Protein AF-A0A3S5DHA5-F1 (afdb_monomer)

Structure (mmCIF, N/CA/C/O backbone):
data_AF-A0A3S5DHA5-F1
#
_entry.id   AF-A0A3S5DHA5-F1
#
loop_
_atom_site.group_PDB
_atom_site.id
_atom_site.type_symbol
_atom_site.label_atom_id
_atom_site.label_alt_id
_atom_site.label_comp_id
_atom_site.label_asym_id
_atom_site.label_entity_id
_atom_site.label_seq_id
_atom_site.pdbx_PDB_ins_code
_atom_site.Cartn_x
_atom_site.Cartn_y
_atom_site.Cartn_z
_atom_site.occupancy
_atom_site.B_iso_or_equiv
_atom_site.auth_seq_id
_atom_site.auth_comp_id
_atom_site.auth_asym_id
_atom_site.auth_atom_id
_at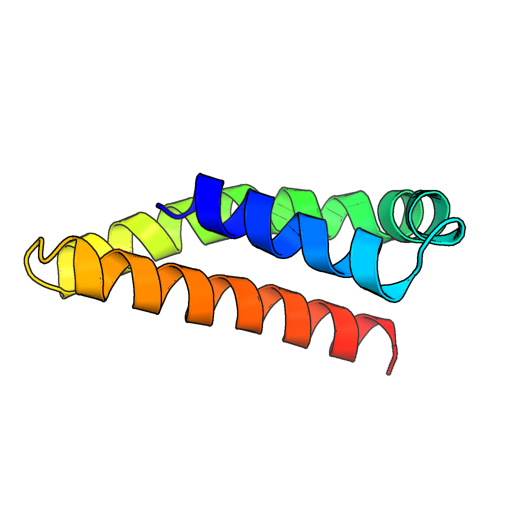om_site.pdbx_PDB_model_num
ATOM 1 N N . MET A 1 1 ? -5.402 3.013 9.946 1.00 79.88 1 MET A N 1
ATOM 2 C CA . MET A 1 1 ? -4.361 1.959 9.932 1.00 79.88 1 MET A CA 1
ATOM 3 C C . MET A 1 1 ? -4.153 1.401 8.538 1.00 79.88 1 MET A C 1
ATOM 5 O O . MET A 1 1 ? -3.137 1.734 7.953 1.00 79.88 1 MET A O 1
ATOM 9 N N . GLY A 1 2 ? -5.133 0.697 7.960 1.00 85.44 2 GLY A N 1
ATOM 10 C CA . GLY A 1 2 ? -5.002 0.065 6.637 1.00 85.44 2 GLY A CA 1
ATOM 11 C C . GLY A 1 2 ? -4.609 0.989 5.474 1.00 85.44 2 GLY A C 1
ATOM 12 O O . GLY A 1 2 ? -3.760 0.640 4.664 1.00 85.44 2 GLY A O 1
ATOM 13 N N . PHE A 1 3 ? -5.164 2.203 5.415 1.00 89.19 3 PHE A N 1
ATOM 14 C CA . PHE A 1 3 ? -4.787 3.178 4.382 1.00 89.19 3 PHE A CA 1
ATOM 15 C C . PHE A 1 3 ? -3.342 3.687 4.536 1.00 89.19 3 PHE A C 1
ATOM 17 O O . PHE A 1 3 ? -2.612 3.799 3.559 1.00 89.19 3 PHE A O 1
ATOM 24 N N . ILE A 1 4 ? -2.902 3.950 5.771 1.00 89.56 4 ILE A N 1
ATOM 25 C CA . ILE A 1 4 ? -1.534 4.418 6.049 1.00 89.56 4 ILE A CA 1
ATOM 26 C C . ILE A 1 4 ? -0.526 3.301 5.758 1.00 89.56 4 ILE A C 1
ATOM 28 O O . ILE A 1 4 ? 0.517 3.562 5.166 1.00 89.56 4 ILE A O 1
ATOM 32 N N . SER A 1 5 ? -0.839 2.054 6.122 1.00 88.94 5 SER A N 1
ATOM 33 C CA . SER A 1 5 ? 0.014 0.910 5.787 1.00 88.94 5 SER A CA 1
ATOM 34 C C . SER A 1 5 ? 0.071 0.656 4.280 1.00 88.94 5 SER A C 1
ATOM 36 O O . SER A 1 5 ? 1.131 0.302 3.779 1.00 88.94 5 SER A O 1
ATOM 38 N N . TRP A 1 6 ? -1.022 0.894 3.547 1.00 93.69 6 TRP A N 1
ATOM 39 C CA . TRP A 1 6 ? -1.025 0.860 2.082 1.00 93.69 6 TRP A CA 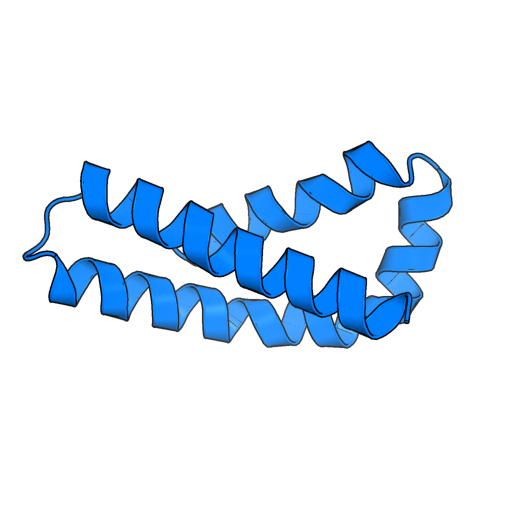1
ATOM 40 C C . TRP A 1 6 ? -0.112 1.936 1.476 1.00 93.69 6 TRP A C 1
ATOM 42 O O . TRP A 1 6 ? 0.718 1.614 0.632 1.00 93.69 6 TRP A O 1
ATOM 52 N N . LEU A 1 7 ? -0.186 3.186 1.955 1.00 91.25 7 LEU A N 1
ATOM 53 C CA . LEU A 1 7 ? 0.715 4.263 1.518 1.00 91.25 7 LEU A CA 1
ATOM 54 C C . LEU A 1 7 ? 2.188 3.945 1.816 1.00 91.25 7 LEU A C 1
ATOM 56 O O . LEU A 1 7 ? 3.049 4.168 0.968 1.00 91.25 7 LEU A O 1
ATOM 60 N N . LEU A 1 8 ? 2.481 3.394 3.000 1.00 90.31 8 LEU A N 1
ATOM 61 C CA . LEU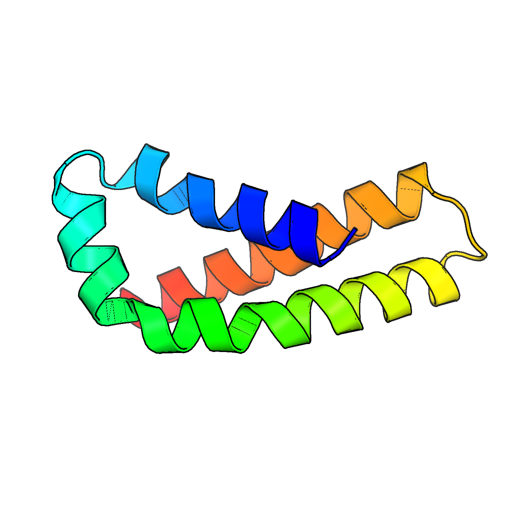 A 1 8 ? 3.831 2.954 3.365 1.00 90.31 8 LEU A CA 1
ATOM 62 C C . LEU A 1 8 ? 4.332 1.838 2.441 1.00 90.31 8 LEU A C 1
ATOM 64 O O . LEU A 1 8 ? 5.466 1.897 1.971 1.00 90.31 8 LEU A O 1
ATOM 68 N N . ALA A 1 9 ? 3.487 0.848 2.147 1.00 89.31 9 ALA A N 1
ATOM 69 C CA . ALA A 1 9 ? 3.827 -0.247 1.243 1.00 89.31 9 ALA A CA 1
ATOM 70 C C . ALA A 1 9 ? 4.046 0.240 -0.200 1.00 89.31 9 ALA A C 1
ATOM 72 O O . ALA A 1 9 ? 4.949 -0.247 -0.878 1.00 89.31 9 ALA A O 1
ATOM 73 N N . LEU A 1 10 ? 3.298 1.256 -0.646 1.00 89.69 10 LEU A N 1
ATOM 74 C CA . LEU A 1 10 ? 3.503 1.912 -1.940 1.00 89.69 10 LEU A CA 1
ATOM 75 C C . LEU A 1 10 ? 4.870 2.610 -2.036 1.00 89.69 10 LEU A C 1
ATOM 77 O O . LEU A 1 10 ? 5.379 2.781 -3.136 1.00 89.69 10 LEU A O 1
ATOM 81 N N . GLY A 1 11 ? 5.493 2.985 -0.915 1.00 88.12 11 GLY A N 1
ATOM 82 C CA . GLY A 1 11 ? 6.846 3.551 -0.891 1.00 88.12 11 GLY A CA 1
ATOM 83 C C . GLY A 1 11 ? 7.955 2.541 -1.219 1.00 88.12 11 GLY A C 1
ATOM 84 O O . GLY A 1 11 ? 9.016 2.932 -1.702 1.00 88.12 11 GLY A O 1
ATOM 85 N N . ILE A 1 12 ? 7.716 1.241 -1.016 1.00 87.56 12 ILE A N 1
ATOM 86 C CA . ILE A 1 12 ? 8.694 0.169 -1.275 1.00 87.56 12 ILE A CA 1
ATOM 87 C C . ILE A 1 12 ? 9.176 0.152 -2.737 1.00 87.56 12 ILE A C 1
ATOM 89 O O . ILE A 1 12 ? 10.389 0.156 -2.949 1.00 87.56 12 ILE A O 1
ATOM 93 N N . PRO A 1 13 ? 8.304 0.176 -3.764 1.00 83.50 13 PRO A N 1
ATOM 94 C CA . PRO A 1 13 ? 8.765 0.210 -5.148 1.00 83.50 13 PRO A CA 1
ATOM 95 C C . PRO A 1 13 ? 9.598 1.455 -5.475 1.00 83.50 13 PRO A C 1
ATOM 97 O O . PRO A 1 13 ? 10.546 1.330 -6.243 1.00 83.50 13 PRO A O 1
ATOM 100 N N . PHE A 1 14 ? 9.337 2.612 -4.850 1.00 84.56 14 PHE A N 1
ATOM 101 C CA . PHE A 1 14 ? 10.183 3.806 -5.019 1.00 84.56 14 PHE A CA 1
ATOM 102 C C . PHE A 1 14 ? 11.601 3.603 -4.475 1.00 84.56 14 PHE A C 1
ATOM 104 O O . PHE A 1 14 ? 12.553 4.116 -5.061 1.00 84.56 14 PHE A O 1
ATOM 111 N N . LEU A 1 15 ? 11.752 2.829 -3.393 1.00 86.00 15 LEU A N 1
ATOM 112 C CA . LEU A 1 15 ? 13.056 2.473 -2.823 1.00 86.00 15 LEU A CA 1
ATOM 113 C C . LEU A 1 15 ? 13.808 1.446 -3.683 1.00 86.00 15 LEU A C 1
ATOM 115 O O . LEU A 1 15 ? 15.029 1.525 -3.784 1.00 86.00 15 LEU A O 1
ATOM 119 N N . LEU A 1 16 ? 13.098 0.490 -4.293 1.00 85.19 16 LEU A N 1
ATOM 120 C CA . LEU A 1 16 ? 13.710 -0.622 -5.032 1.00 85.19 16 LEU A CA 1
ATOM 121 C C . LEU A 1 16 ? 14.001 -0.302 -6.505 1.00 85.19 16 LEU A C 1
ATOM 123 O O . LEU A 1 16 ? 15.051 -0.681 -7.016 1.00 85.19 16 LEU A O 1
ATOM 127 N N . TYR A 1 17 ? 13.082 0.376 -7.196 1.00 82.25 17 TYR A N 1
ATOM 128 C CA . TYR A 1 17 ? 13.150 0.573 -8.651 1.00 82.25 17 TYR A CA 1
ATOM 129 C C . TYR A 1 17 ? 13.616 1.977 -9.064 1.00 82.25 17 TYR A C 1
ATOM 131 O O . TYR A 1 17 ? 13.862 2.220 -10.251 1.00 82.25 17 TYR A O 1
ATOM 139 N N . GLY A 1 18 ? 13.776 2.906 -8.112 1.00 83.81 18 GLY A N 1
ATOM 140 C CA . GLY A 1 18 ? 14.332 4.241 -8.343 1.00 83.81 18 GLY A CA 1
ATOM 141 C C . GLY A 1 18 ? 13.618 4.991 -9.474 1.00 83.81 18 GLY A C 1
ATOM 142 O O . GLY A 1 18 ? 12.404 5.184 -9.431 1.00 83.81 18 GLY A O 1
ATOM 143 N N . SER A 1 19 ? 14.353 5.388 -10.517 1.00 83.88 19 SER A N 1
ATOM 144 C CA . SER A 1 19 ? 13.790 6.117 -11.668 1.00 83.88 19 SER A CA 1
ATOM 145 C C . SER A 1 19 ? 12.803 5.284 -12.504 1.00 83.88 19 SER A C 1
ATOM 147 O O . SER A 1 19 ? 11.852 5.835 -13.058 1.00 83.88 19 SER A O 1
ATOM 149 N N . ASN A 1 20 ? 12.950 3.954 -12.529 1.00 85.81 20 ASN A N 1
ATOM 150 C CA . ASN A 1 20 ? 12.054 3.057 -13.272 1.00 85.81 20 ASN A CA 1
ATOM 151 C C . ASN A 1 20 ? 10.712 2.821 -12.562 1.00 85.81 20 ASN A C 1
ATOM 153 O O . ASN A 1 20 ? 9.788 2.264 -13.156 1.00 85.81 20 ASN A O 1
ATOM 157 N N . THR A 1 21 ? 10.584 3.267 -11.307 1.00 86.38 21 THR A N 1
ATOM 158 C CA . THR A 1 21 ? 9.373 3.087 -10.495 1.00 86.38 21 THR A CA 1
ATOM 159 C C . THR A 1 21 ? 8.132 3.624 -11.189 1.00 86.38 21 THR A C 1
ATOM 161 O O . THR A 1 21 ? 7.081 3.005 -11.101 1.00 86.38 21 THR A O 1
ATOM 164 N N . LEU A 1 22 ? 8.241 4.746 -11.904 1.00 85.75 22 LEU A N 1
ATOM 165 C CA . LEU A 1 22 ? 7.102 5.364 -12.583 1.00 85.75 22 LEU A CA 1
ATOM 166 C C . LEU A 1 22 ? 6.486 4.425 -13.627 1.00 85.75 22 LEU A C 1
ATOM 168 O O . LEU A 1 22 ? 5.278 4.213 -13.624 1.00 85.75 22 LEU A O 1
ATOM 172 N N . PHE A 1 23 ? 7.312 3.810 -14.476 1.00 87.69 23 PHE A N 1
ATOM 173 C CA . PHE A 1 23 ? 6.842 2.870 -15.495 1.00 87.69 23 PHE A CA 1
ATOM 174 C C . PHE A 1 23 ? 6.301 1.585 -14.879 1.00 87.69 23 PHE A C 1
ATOM 176 O O . PHE A 1 23 ? 5.243 1.105 -15.279 1.00 87.69 23 PHE A O 1
ATOM 183 N N . PHE A 1 24 ? 6.990 1.066 -13.863 1.00 86.38 24 PHE A N 1
ATOM 184 C CA . PHE A 1 24 ? 6.526 -0.100 -13.124 1.00 86.38 24 PHE A CA 1
ATOM 18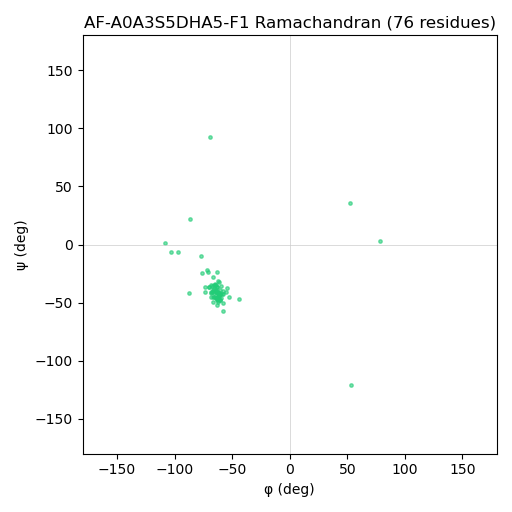5 C C . PHE A 1 24 ? 5.158 0.154 -12.468 1.00 86.38 24 PHE A C 1
ATOM 187 O O . PHE A 1 24 ? 4.244 -0.662 -12.592 1.00 86.38 24 PHE A O 1
ATOM 194 N N . LEU A 1 25 ? 4.992 1.307 -11.815 1.00 86.19 25 LEU A N 1
ATOM 195 C CA . LEU A 1 25 ? 3.752 1.708 -11.157 1.00 86.19 25 LEU A CA 1
ATOM 196 C C . LEU A 1 25 ? 2.634 1.916 -12.176 1.00 86.19 25 LEU A C 1
ATOM 198 O O . LEU A 1 25 ? 1.525 1.477 -11.930 1.00 86.19 25 LEU A O 1
ATOM 202 N N . LEU A 1 26 ? 2.904 2.537 -13.326 1.00 89.50 26 LEU A N 1
ATOM 203 C CA . LEU A 1 26 ? 1.901 2.695 -14.383 1.00 89.50 26 LEU A CA 1
ATOM 204 C C . LEU A 1 26 ? 1.441 1.344 -14.944 1.00 89.50 26 LEU A C 1
ATOM 206 O O . LEU A 1 26 ? 0.257 1.170 -15.221 1.00 89.50 26 LEU A O 1
ATOM 210 N N . TYR A 1 27 ? 2.353 0.379 -15.061 1.00 87.50 27 TYR A N 1
ATOM 211 C CA . TYR A 1 27 ? 2.033 -0.969 -15.525 1.00 87.50 27 TYR A CA 1
ATOM 212 C C . TYR A 1 27 ? 1.205 -1.773 -14.505 1.00 87.50 27 TYR A C 1
ATOM 214 O O . TYR A 1 27 ? 0.309 -2.526 -14.877 1.00 87.50 27 TYR A O 1
ATOM 222 N N . THR A 1 28 ? 1.468 -1.595 -13.208 1.00 88.62 28 THR A N 1
ATOM 223 C CA . THR A 1 28 ? 0.877 -2.403 -12.117 1.00 88.62 28 THR A CA 1
ATOM 224 C C . THR A 1 28 ? -0.156 -1.648 -11.272 1.00 88.62 28 THR A C 1
ATOM 226 O O . THR A 1 28 ? -0.765 -2.207 -10.357 1.00 88.62 28 THR A O 1
ATOM 229 N N . TRP A 1 29 ? -0.419 -0.389 -11.622 1.00 90.31 29 TRP A N 1
ATOM 230 C CA . TRP A 1 29 ? -1.347 0.544 -10.979 1.00 90.31 29 TRP A CA 1
ATOM 231 C C . TRP A 1 29 ? -2.709 -0.059 -10.615 1.00 90.31 29 TRP A C 1
ATOM 233 O O . TRP A 1 29 ? -3.134 0.131 -9.470 1.00 90.31 29 TRP A O 1
ATOM 243 N N . PRO A 1 30 ? -3.397 -0.806 -11.511 1.00 90.06 30 PRO A N 1
ATOM 244 C CA . PRO A 1 30 ? -4.730 -1.322 -11.212 1.00 90.06 30 PRO A CA 1
ATOM 245 C C . PRO A 1 30 ? -4.729 -2.226 -9.977 1.00 90.06 30 PRO A C 1
ATOM 247 O O . PRO A 1 30 ? -5.655 -2.179 -9.170 1.00 90.06 30 PRO A O 1
ATOM 250 N N . PHE A 1 31 ? -3.662 -3.003 -9.789 1.00 89.81 31 PHE A N 1
ATOM 251 C CA . PHE A 1 31 ? -3.527 -3.909 -8.657 1.00 89.81 31 PHE A CA 1
ATOM 252 C C . PHE A 1 31 ? -3.238 -3.170 -7.352 1.00 89.81 31 PHE A C 1
ATOM 254 O O . PHE A 1 31 ? -3.821 -3.492 -6.317 1.00 89.81 31 PHE A O 1
ATOM 261 N N . PHE A 1 32 ? -2.384 -2.143 -7.393 1.00 88.62 32 PHE A N 1
ATOM 262 C CA . PHE A 1 32 ? -2.110 -1.319 -6.217 1.00 88.62 32 PHE A CA 1
ATOM 263 C C . PHE A 1 32 ? -3.356 -0.593 -5.729 1.00 88.62 32 PHE A C 1
ATOM 265 O O . PHE A 1 32 ? -3.623 -0.581 -4.526 1.00 88.62 32 PHE A O 1
ATOM 272 N N . LEU A 1 33 ? -4.155 -0.051 -6.646 1.00 91.69 33 LEU A N 1
ATOM 273 C CA . LEU A 1 33 ? -5.438 0.541 -6.289 1.00 91.69 33 LEU A CA 1
ATOM 274 C C . LEU A 1 33 ? -6.444 -0.492 -5.787 1.00 91.69 33 LEU A C 1
ATOM 276 O O . LEU A 1 33 ? -7.144 -0.214 -4.818 1.00 91.69 33 LEU A O 1
ATOM 280 N N . ALA A 1 34 ? -6.502 -1.683 -6.386 1.00 92.56 34 ALA A N 1
ATOM 281 C CA . ALA A 1 34 ? -7.372 -2.758 -5.908 1.00 92.56 34 ALA A CA 1
ATOM 282 C C . ALA A 1 34 ? -7.002 -3.217 -4.486 1.00 92.56 34 ALA A C 1
ATOM 284 O O . ALA A 1 34 ? -7.875 -3.581 -3.699 1.00 92.56 34 ALA A O 1
ATOM 285 N N . LEU A 1 35 ? -5.720 -3.140 -4.120 1.00 90.19 35 LEU A N 1
ATOM 286 C CA . LEU A 1 35 ? -5.232 -3.431 -2.772 1.00 90.19 35 LEU A CA 1
ATOM 287 C C . LEU A 1 35 ? -5.609 -2.363 -1.738 1.00 90.19 35 LEU A C 1
ATOM 289 O O . LEU A 1 35 ? -5.645 -2.682 -0.552 1.00 90.19 35 LEU A O 1
ATOM 293 N N . MET A 1 36 ? -5.919 -1.126 -2.140 1.00 94.06 36 MET A N 1
ATOM 294 C CA . MET A 1 36 ? -6.306 -0.054 -1.213 1.00 94.06 36 MET A CA 1
ATOM 295 C C . MET A 1 36 ? -7.540 -0.417 -0.362 1.00 94.06 36 MET A C 1
ATOM 297 O O . MET A 1 36 ? -7.422 -0.407 0.867 1.00 94.06 36 MET A O 1
ATOM 301 N N . PRO A 1 37 ? -8.714 -0.757 -0.938 1.00 92.56 37 PRO A N 1
ATOM 302 C CA . PRO A 1 37 ? -9.882 -1.123 -0.140 1.00 92.56 37 PRO A CA 1
ATOM 303 C C . PRO A 1 37 ? -9.632 -2.385 0.690 1.00 92.56 37 PRO A C 1
ATOM 305 O O . PRO A 1 37 ? -10.053 -2.447 1.844 1.00 92.56 37 PRO A O 1
ATOM 308 N N . VAL A 1 38 ? -8.883 -3.357 0.159 1.00 92.19 38 VAL A N 1
ATOM 309 C CA . VAL A 1 38 ? -8.544 -4.585 0.891 1.00 92.19 38 VAL A CA 1
ATOM 310 C C . VAL A 1 38 ? -7.684 -4.269 2.115 1.00 92.19 38 VAL A C 1
ATOM 312 O O . VAL A 1 38 ? -7.997 -4.725 3.211 1.00 92.19 38 VAL A O 1
ATOM 315 N N . ALA A 1 39 ? -6.657 -3.429 1.975 1.00 92.00 39 ALA A N 1
ATOM 316 C CA . ALA A 1 39 ? -5.807 -3.002 3.082 1.00 92.00 39 ALA A CA 1
ATOM 317 C C . ALA A 1 39 ? -6.607 -2.267 4.169 1.00 92.00 39 ALA A C 1
ATOM 319 O O . ALA A 1 39 ? -6.384 -2.484 5.362 1.00 92.00 39 ALA A O 1
ATOM 320 N N . VAL A 1 40 ? -7.572 -1.428 3.774 1.00 93.12 40 VAL A N 1
ATOM 321 C CA . VAL A 1 40 ? -8.481 -0.750 4.709 1.00 93.12 40 VAL A CA 1
ATOM 322 C C . VAL A 1 40 ? -9.332 -1.761 5.479 1.00 93.12 40 VAL A C 1
ATOM 324 O O . VAL A 1 40 ? -9.357 -1.699 6.709 1.00 93.12 40 VAL A O 1
ATOM 327 N N . VAL A 1 41 ? -9.963 -2.716 4.790 1.00 93.56 41 VAL A N 1
ATOM 328 C CA . VAL A 1 41 ? -10.795 -3.758 5.418 1.00 93.56 41 VAL A CA 1
ATOM 329 C C . VAL A 1 41 ? -9.970 -4.648 6.347 1.00 93.56 41 VAL A C 1
ATOM 331 O O . VAL A 1 41 ? -10.368 -4.859 7.491 1.00 93.56 41 VAL A O 1
ATOM 334 N N . VAL A 1 42 ? -8.789 -5.100 5.913 1.00 91.06 42 VAL A N 1
ATOM 335 C CA . VAL A 1 42 ? -7.853 -5.879 6.744 1.00 91.06 42 VAL A CA 1
ATOM 336 C C . VAL A 1 42 ? -7.460 -5.095 7.992 1.00 91.06 42 VAL A C 1
ATOM 338 O O . VAL A 1 42 ? -7.411 -5.654 9.087 1.00 91.06 42 VAL A O 1
ATOM 341 N N . GLY A 1 43 ? -7.241 -3.785 7.861 1.00 88.38 43 GLY A N 1
ATOM 342 C CA . GLY A 1 43 ? -6.917 -2.951 9.008 1.00 88.38 43 GLY A CA 1
ATOM 343 C C . GLY A 1 43 ? -8.046 -2.760 10.003 1.00 88.38 43 GLY A C 1
ATOM 344 O O . GLY A 1 43 ? -7.783 -2.721 11.203 1.00 88.38 43 GLY A O 1
ATOM 345 N N . ILE A 1 44 ? -9.287 -2.699 9.533 1.00 89.56 44 ILE A N 1
ATOM 346 C CA . ILE A 1 44 ? -10.462 -2.682 10.408 1.00 89.56 44 ILE A CA 1
ATOM 347 C C . ILE A 1 44 ? -10.619 -4.046 11.097 1.00 89.56 44 ILE A C 1
ATOM 349 O O . ILE A 1 44 ? -10.796 -4.104 12.314 1.00 89.56 44 ILE A O 1
ATOM 353 N N . ALA A 1 45 ? -10.480 -5.141 10.344 1.00 89.44 45 ALA A N 1
ATOM 354 C CA . ALA A 1 45 ? -10.619 -6.502 10.853 1.00 89.44 45 ALA A CA 1
ATOM 355 C C . ALA A 1 45 ? -9.571 -6.835 11.927 1.00 89.44 45 ALA A C 1
ATOM 357 O O . ALA A 1 45 ? -9.927 -7.305 13.006 1.00 89.44 45 ALA A O 1
ATOM 358 N N . LEU A 1 46 ? -8.292 -6.530 11.681 1.00 86.38 46 LEU A N 1
ATOM 359 C CA . LEU A 1 46 ? -7.219 -6.750 12.656 1.00 86.38 46 LEU A CA 1
ATOM 360 C C . LEU A 1 46 ? -7.387 -5.892 13.910 1.00 86.38 46 LEU A C 1
ATOM 362 O O . LEU A 1 46 ? -7.160 -6.375 15.018 1.00 86.38 46 LEU A O 1
ATOM 366 N N . HIS A 1 47 ? -7.813 -4.638 13.754 1.00 87.44 47 HIS A N 1
ATOM 367 C CA . HIS A 1 47 ? -8.065 -3.763 14.895 1.00 87.44 47 HIS A CA 1
ATOM 368 C C . HIS A 1 47 ? -9.206 -4.285 15.776 1.00 87.44 47 HIS A C 1
ATOM 370 O O . HIS A 1 47 ? -9.103 -4.238 17.007 1.00 87.44 47 HIS A O 1
ATOM 376 N N . SER A 1 48 ? -10.270 -4.798 15.154 1.00 86.44 48 SER A N 1
ATOM 377 C CA . SER A 1 48 ? -11.394 -5.422 15.850 1.00 86.44 48 SER A CA 1
ATOM 378 C C . SER A 1 48 ? -10.970 -6.716 16.557 1.00 86.44 48 SER A C 1
ATOM 380 O O . SER A 1 48 ?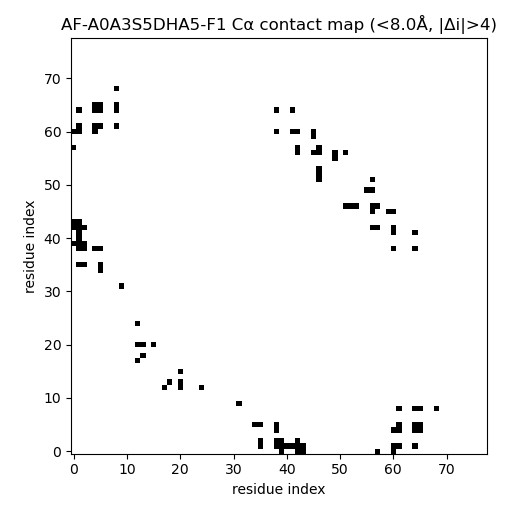 -11.256 -6.882 17.741 1.00 86.44 48 SER A O 1
ATOM 382 N N . LEU A 1 49 ? -10.200 -7.578 15.883 1.00 84.56 49 LEU A N 1
ATOM 383 C CA . LEU A 1 49 ? -9.729 -8.856 16.425 1.00 84.56 49 LEU A CA 1
ATOM 384 C C . LEU A 1 49 ? -8.787 -8.688 17.630 1.00 84.56 49 LEU A C 1
ATOM 386 O O . LEU A 1 49 ? -8.824 -9.474 18.572 1.00 84.56 49 LEU A O 1
ATOM 390 N N . LEU A 1 50 ? -7.956 -7.642 17.629 1.00 82.31 50 LEU A N 1
ATOM 391 C CA . LEU A 1 50 ? -6.969 -7.370 18.681 1.00 82.31 50 LEU A CA 1
ATOM 392 C C . LEU A 1 50 ? -7.537 -6.559 19.861 1.00 82.31 50 LEU A C 1
ATOM 394 O O . LEU A 1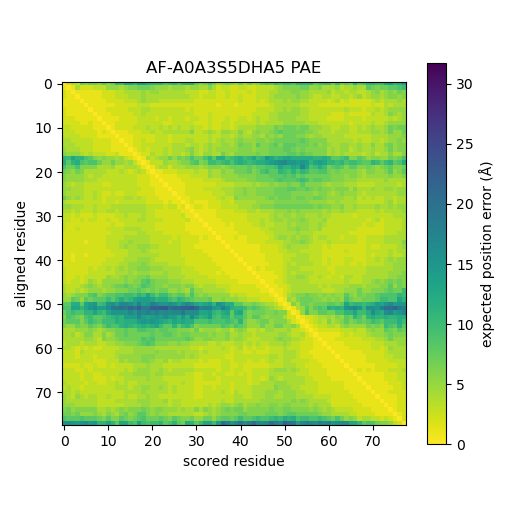 50 ? -6.774 -5.929 20.601 1.00 82.31 50 LEU A O 1
ATOM 398 N N . ASN A 1 51 ? -8.863 -6.570 20.055 1.00 80.44 51 ASN A N 1
ATOM 399 C CA . ASN A 1 51 ? -9.556 -5.887 21.156 1.00 80.44 51 ASN A CA 1
ATOM 400 C C . ASN A 1 51 ? -9.181 -4.402 21.287 1.00 80.44 51 ASN A C 1
ATOM 402 O O . ASN A 1 51 ? -9.036 -3.866 22.384 1.00 80.44 51 ASN A O 1
ATOM 406 N N . GLY A 1 52 ? -8.948 -3.724 20.166 1.00 70.38 52 GLY A N 1
ATOM 407 C CA . GLY A 1 52 ? -8.649 -2.301 20.206 1.00 70.38 52 GLY A CA 1
ATOM 408 C C . GLY A 1 52 ? -7.218 -1.925 20.606 1.00 70.38 52 GLY A C 1
ATOM 409 O O . GLY A 1 52 ? -6.919 -0.734 20.686 1.00 70.38 52 GLY A O 1
ATOM 410 N N . LYS A 1 53 ? -6.311 -2.891 20.842 1.00 79.62 53 LYS A N 1
ATOM 411 C CA . LYS A 1 53 ? -4.911 -2.593 21.199 1.00 79.62 53 LYS A CA 1
ATOM 412 C C . LYS A 1 53 ? -4.160 -2.001 20.007 1.00 79.62 53 LYS A C 1
ATOM 414 O O . LYS A 1 53 ? -3.567 -2.709 19.194 1.00 79.62 53 LYS A O 1
ATOM 419 N N . LEU A 1 54 ? -4.172 -0.674 19.950 1.00 73.62 54 LEU A N 1
ATOM 420 C CA . LEU A 1 54 ? -3.739 0.154 18.827 1.00 73.62 54 LEU A CA 1
ATOM 421 C C . LEU A 1 54 ? -2.318 -0.175 18.338 1.00 73.62 54 LEU A C 1
ATOM 423 O O . LEU A 1 54 ? -2.117 -0.361 17.144 1.00 73.62 54 LEU A O 1
ATOM 427 N N . LEU A 1 55 ? -1.350 -0.343 19.247 1.00 75.56 55 LEU A N 1
ATOM 428 C CA . LEU A 1 55 ? 0.047 -0.634 18.887 1.00 75.56 55 LEU A CA 1
ATOM 429 C C . LEU A 1 55 ? 0.223 -1.996 18.199 1.00 75.56 55 LEU A C 1
ATOM 431 O O . LEU A 1 55 ? 0.891 -2.083 17.172 1.00 75.56 55 LEU A O 1
ATOM 435 N N . TYR A 1 56 ? -0.409 -3.045 18.733 1.00 78.31 56 TYR A N 1
ATOM 436 C CA . TYR A 1 56 ? -0.369 -4.384 18.136 1.00 78.31 56 TYR A CA 1
ATOM 437 C C . TYR A 1 56 ? -1.153 -4.443 16.828 1.00 78.31 56 TYR A C 1
ATOM 439 O O . TYR A 1 56 ? -0.736 -5.102 15.880 1.00 78.31 56 TYR A O 1
ATOM 447 N N . SER A 1 57 ? -2.276 -3.728 16.753 1.00 82.88 57 SER A N 1
ATOM 448 C CA . SER A 1 57 ? -3.053 -3.649 15.522 1.00 82.88 57 SER A CA 1
ATOM 449 C C . SER A 1 57 ? -2.277 -2.967 14.405 1.00 82.88 57 SER A C 1
ATOM 451 O O . SER A 1 57 ? -2.341 -3.441 13.276 1.00 82.88 57 SER A O 1
ATOM 453 N N . VAL A 1 58 ? -1.538 -1.895 14.708 1.00 83.38 58 VAL A N 1
ATOM 454 C CA . VAL A 1 58 ? -0.733 -1.163 13.724 1.00 83.38 58 VAL A CA 1
ATOM 455 C C . VAL A 1 58 ? 0.370 -2.048 13.157 1.00 83.38 58 VAL A C 1
ATOM 457 O O . VAL A 1 58 ? 0.459 -2.192 11.935 1.00 83.38 58 VAL A O 1
ATOM 460 N N . SER A 1 59 ? 1.174 -2.677 14.017 1.00 86.00 59 SER A N 1
ATOM 461 C CA . SER A 1 59 ? 2.264 -3.548 13.568 1.00 86.00 59 SER A CA 1
ATOM 462 C C . SER A 1 59 ? 1.743 -4.741 12.763 1.00 86.00 59 SER A C 1
ATOM 464 O O . SER A 1 59 ? 2.277 -5.033 11.692 1.00 86.00 59 SER A O 1
ATOM 466 N N . ALA A 1 60 ? 0.640 -5.359 13.198 1.00 86.94 60 ALA A N 1
ATOM 467 C CA . ALA A 1 60 ? -0.016 -6.436 12.459 1.00 86.94 60 ALA A CA 1
ATOM 468 C C . ALA A 1 60 ? -0.531 -5.976 11.082 1.00 86.94 60 ALA A C 1
ATOM 470 O O . ALA A 1 60 ? -0.360 -6.687 10.091 1.00 86.94 60 ALA A O 1
ATOM 471 N N . THR A 1 61 ? -1.118 -4.776 10.977 1.00 87.69 61 THR A N 1
ATOM 472 C CA . THR A 1 61 ? -1.568 -4.236 9.680 1.00 87.69 61 THR A CA 1
ATOM 473 C C . THR A 1 61 ? -0.437 -3.918 8.720 1.00 87.69 61 THR A C 1
ATOM 475 O O . THR A 1 61 ? -0.570 -4.162 7.526 1.00 87.69 61 THR A O 1
ATOM 478 N N . ILE A 1 62 ? 0.679 -3.390 9.221 1.00 89.38 62 ILE A N 1
ATOM 479 C CA . ILE A 1 62 ? 1.840 -3.091 8.379 1.00 89.38 62 ILE A CA 1
ATOM 480 C C . ILE A 1 62 ? 2.445 -4.392 7.849 1.00 89.38 62 ILE A C 1
ATOM 482 O O . ILE A 1 62 ? 2.698 -4.491 6.651 1.00 89.38 62 ILE A O 1
ATOM 486 N N . LEU A 1 63 ? 2.606 -5.405 8.708 1.00 92.00 63 LEU A N 1
ATOM 487 C CA . LEU A 1 63 ? 3.113 -6.714 8.292 1.00 92.00 63 LEU A CA 1
ATOM 488 C C . LEU A 1 63 ? 2.212 -7.383 7.254 1.00 92.00 63 LEU A C 1
ATOM 490 O O . LEU A 1 63 ? 2.707 -7.852 6.235 1.00 92.00 63 LEU A O 1
ATOM 494 N N . THR A 1 64 ? 0.898 -7.411 7.485 1.00 91.06 64 THR A N 1
ATOM 495 C CA . THR A 1 64 ? -0.049 -8.064 6.566 1.00 91.06 64 THR A CA 1
ATOM 496 C C . THR A 1 64 ? -0.135 -7.355 5.220 1.00 91.06 64 THR A C 1
ATOM 498 O O . THR A 1 64 ? 0.031 -8.001 4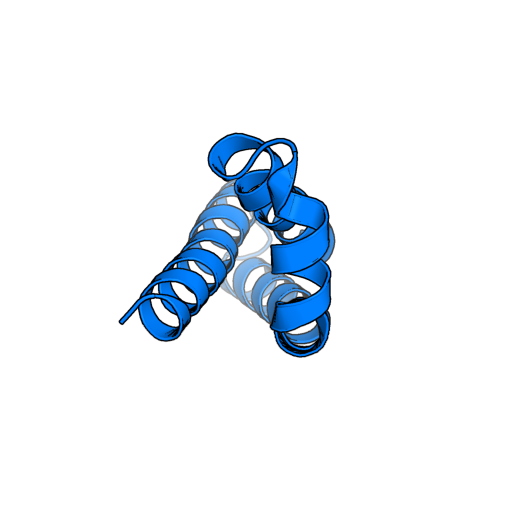.190 1.00 91.06 64 THR A O 1
ATOM 501 N N . VAL A 1 65 ? -0.323 -6.033 5.201 1.00 90.88 65 VAL A N 1
ATOM 502 C CA . VAL A 1 65 ? -0.393 -5.265 3.945 1.00 90.88 65 VAL A CA 1
ATOM 503 C C . VAL A 1 65 ? 0.949 -5.288 3.206 1.00 90.88 65 VAL A C 1
ATOM 505 O O . VAL A 1 65 ? 0.968 -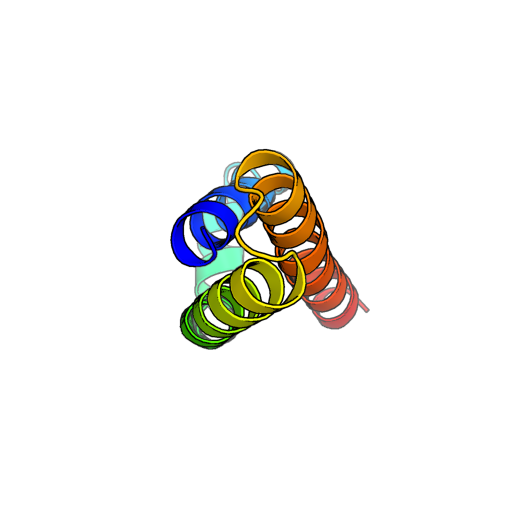5.433 1.984 1.00 90.88 65 VAL A O 1
ATOM 508 N N . GLY A 1 66 ? 2.071 -5.226 3.931 1.00 90.56 66 GLY A N 1
ATOM 509 C CA . GLY A 1 66 ? 3.407 -5.380 3.354 1.00 90.56 66 GLY A CA 1
ATOM 510 C C . GLY A 1 66 ? 3.611 -6.750 2.702 1.00 90.56 66 GLY A C 1
ATOM 511 O O . GLY A 1 66 ? 4.103 -6.820 1.579 1.00 90.56 66 GLY A O 1
ATOM 512 N N . LEU A 1 67 ? 3.161 -7.830 3.351 1.00 92.62 67 LEU A N 1
ATOM 513 C CA . LEU A 1 67 ? 3.169 -9.181 2.778 1.00 92.62 67 LEU A CA 1
ATOM 514 C C . LEU A 1 67 ? 2.301 -9.289 1.522 1.00 92.62 67 LEU A C 1
ATOM 516 O O . LEU A 1 67 ? 2.725 -9.902 0.549 1.00 92.62 67 LEU A O 1
ATOM 520 N N . MET A 1 68 ? 1.114 -8.680 1.515 1.00 90.31 68 MET A N 1
ATOM 521 C CA . MET A 1 68 ? 0.241 -8.671 0.336 1.00 90.31 68 MET A CA 1
ATOM 522 C C . MET A 1 68 ? 0.915 -7.993 -0.862 1.00 90.31 68 MET A C 1
ATOM 524 O O . MET A 1 68 ? 0.856 -8.515 -1.972 1.00 90.31 68 MET A O 1
ATOM 528 N N . PHE A 1 69 ? 1.597 -6.867 -0.634 1.00 88.69 69 PHE A N 1
ATOM 529 C CA . PHE A 1 69 ? 2.410 -6.219 -1.663 1.00 88.69 69 PHE A CA 1
ATOM 530 C C . PHE A 1 69 ? 3.570 -7.116 -2.099 1.00 88.69 69 PHE A C 1
ATOM 532 O O . PHE A 1 69 ? 3.765 -7.307 -3.293 1.00 88.69 69 PHE A O 1
ATOM 539 N N . ALA A 1 70 ? 4.315 -7.704 -1.161 1.00 88.38 70 ALA A N 1
ATOM 540 C CA . ALA A 1 70 ? 5.440 -8.586 -1.476 1.00 88.38 70 ALA A CA 1
ATOM 541 C C . ALA A 1 70 ? 5.018 -9.794 -2.331 1.00 88.38 70 ALA A C 1
ATOM 543 O O . ALA A 1 70 ? 5.692 -10.120 -3.305 1.00 88.38 70 ALA A O 1
ATOM 544 N N . LEU A 1 71 ? 3.879 -10.418 -2.014 1.00 90.69 71 LEU A N 1
ATOM 545 C CA . LEU A 1 71 ? 3.298 -11.502 -2.809 1.00 90.69 71 LEU A CA 1
ATOM 546 C C . LEU A 1 71 ? 2.874 -11.029 -4.202 1.00 90.69 71 LEU A C 1
ATOM 548 O O . LEU A 1 71 ? 3.086 -11.748 -5.173 1.00 90.69 71 LEU A O 1
ATOM 552 N N . LEU A 1 72 ? 2.319 -9.819 -4.313 1.00 87.62 72 LEU A N 1
ATOM 553 C CA . LEU A 1 72 ? 1.985 -9.222 -5.604 1.00 87.62 72 LEU A CA 1
ATOM 554 C C . LEU A 1 72 ? 3.238 -9.007 -6.468 1.00 87.62 72 LEU A C 1
ATOM 556 O O . LEU A 1 72 ? 3.232 -9.357 -7.644 1.00 87.62 72 LEU A O 1
ATOM 560 N N . PHE A 1 73 ? 4.322 -8.484 -5.888 1.00 85.06 73 PHE A N 1
ATOM 561 C CA . PHE A 1 73 ? 5.603 -8.342 -6.586 1.00 85.06 73 PHE A CA 1
ATOM 562 C C . PHE A 1 73 ? 6.170 -9.692 -7.017 1.00 85.06 73 PHE A C 1
ATOM 564 O O . PHE A 1 73 ? 6.592 -9.826 -8.160 1.00 85.06 73 PHE A O 1
ATOM 571 N N . LEU A 1 74 ? 6.150 -10.691 -6.128 1.00 87.62 74 LEU A N 1
ATOM 572 C CA . LEU A 1 74 ? 6.597 -12.045 -6.451 1.00 87.62 74 LEU A CA 1
ATOM 573 C C . LEU A 1 74 ? 5.800 -12.627 -7.624 1.00 87.62 74 LEU A C 1
ATOM 575 O O . LEU A 1 74 ? 6.387 -13.216 -8.521 1.00 87.62 74 LEU A O 1
ATOM 579 N N . TRP A 1 75 ? 4.481 -12.430 -7.632 1.00 86.31 75 TRP A N 1
ATOM 580 C CA . TRP A 1 75 ? 3.610 -12.894 -8.709 1.00 86.31 75 TRP A CA 1
ATOM 581 C C . TRP A 1 75 ? 3.857 -12.163 -10.038 1.00 86.31 75 TRP A C 1
ATOM 583 O O . TRP A 1 75 ? 3.788 -12.782 -11.090 1.00 86.31 75 TRP A O 1
ATOM 593 N N . LEU A 1 76 ? 4.169 -10.864 -10.007 1.00 80.12 76 LEU A N 1
ATOM 594 C CA . LEU A 1 76 ? 4.462 -10.067 -11.207 1.00 80.12 76 LEU A CA 1
ATOM 595 C C . LEU A 1 76 ? 5.863 -10.313 -11.795 1.00 80.12 76 LEU A C 1
ATOM 597 O O . LEU A 1 76 ? 6.075 -10.025 -12.971 1.00 80.12 76 LEU A O 1
ATOM 601 N N . LEU A 1 77 ? 6.820 -10.768 -10.981 1.00 79.19 77 LEU A N 1
ATOM 602 C CA . LEU A 1 77 ? 8.214 -11.026 -11.373 1.00 79.19 77 LEU A CA 1
ATOM 603 C C . LEU A 1 77 ? 8.497 -12.505 -11.707 1.00 79.19 77 LEU A C 1
ATOM 605 O O . LEU A 1 77 ? 9.621 -12.808 -12.106 1.00 79.19 77 LEU A O 1
ATOM 609 N N . GLY A 1 78 ? 7.525 -13.397 -11.480 1.00 60.88 78 GLY A N 1
ATOM 610 C CA . GLY A 1 78 ? 7.629 -14.853 -11.645 1.00 60.88 78 GLY A CA 1
ATOM 611 C C . GLY A 1 78 ? 7.334 -15.343 -13.054 1.00 60.88 78 GLY A C 1
ATOM 612 O O . GLY A 1 78 ? 6.281 -14.950 -13.603 1.00 60.88 78 GLY A O 1
#

Radius of gyration: 13.17 Å; Cα contacts (8 Å, |Δi|>4): 59; chains: 1; bounding box: 26×21×37 Å

Solvent-accessible surface area (backbone atoms only — not comparable to full-atom values): 4151 Å² total; per-residue (Å²): 99,14,57,60,29,43,55,56,46,62,47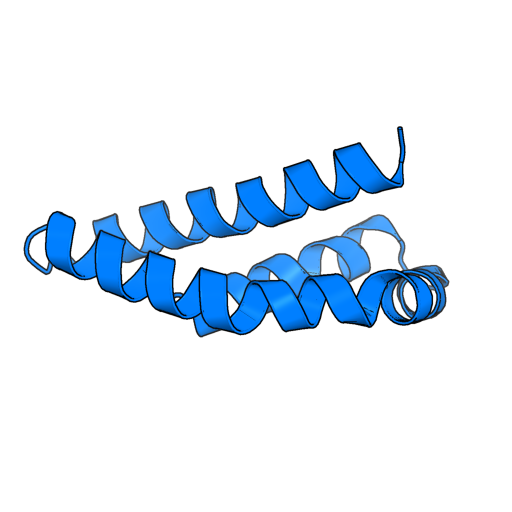,48,50,50,72,74,46,50,87,54,24,61,61,52,44,69,74,46,39,72,58,58,57,59,44,42,64,51,27,34,51,52,25,52,51,43,30,60,74,50,75,64,45,59,72,63,26,45,55,51,33,38,53,51,40,38,47,53,51,51,52,50,51,52,62,74,75,103

Secondary structure (DSSP, 8-state):
-HHHHHHHHHHHHHHHHGGGHHHHHHHHHHHHHHHHHHHHHHHHHHHHHTTT-HHHHHHHHHHHHHHHHHHHHHHHH-

pLDDT: mean 86.77, std 5.45, range [60.88, 94.06]

Sequence (78 aa):
MGFISWLLALGIPFLLYGSNTLFFLLYTWPFFLALMPVAVVVGIALHSLLNGKLLYSVSATILTVGLMFALLFLWLLG

InterPro domains:
  IPR022721 Protein of unknown function DUF3561 [NF008001] (1-78)
  IPR022721 Protein of unknown function DUF3561 [PF12084] (1-78)

Mean predicted aligned error: 4.47 Å

Organism: Klebsiella pneumoniae (NCBI:txid573)

Foldseek 3Di:
DLQVLLVVLLCVLCVVVPPCSVVVCVVCVVVSVVLSVVSVVQLVVLCVVVVNPPVVSVVVSNVVSNVVSVVVVVVVVD